Protein AF-A0A3E1YAX9-F1 (afdb_monomer)

Mean predicted aligned error: 10.09 Å

Organism: NCBI:txid2282649

Structure (mmCIF, N/CA/C/O backbone):
data_AF-A0A3E1YAX9-F1
#
_entry.id   AF-A0A3E1YAX9-F1
#
loop_
_atom_site.group_PDB
_atom_site.id
_atom_site.type_symbol
_atom_site.label_atom_id
_atom_site.label_alt_id
_atom_site.label_comp_id
_atom_site.label_asym_id
_atom_site.label_entity_id
_atom_site.label_seq_id
_atom_site.pdbx_PDB_ins_code
_atom_site.Cartn_x
_atom_site.Cartn_y
_atom_site.Cartn_z
_atom_site.occupancy
_atom_site.B_iso_or_equiv
_atom_site.auth_seq_id
_atom_site.auth_comp_id
_atom_site.auth_asym_id
_atom_site.auth_atom_id
_atom_site.pdbx_PDB_model_num
ATOM 1 N N . MET A 1 1 ? 25.848 -60.755 -35.590 1.00 50.53 1 MET A N 1
ATOM 2 C CA . MET A 1 1 ? 25.978 -59.362 -35.107 1.00 50.53 1 MET A CA 1
ATOM 3 C C . MET A 1 1 ? 24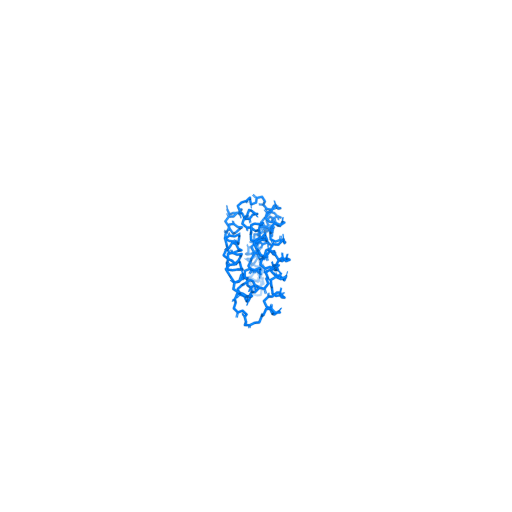.919 -59.151 -34.036 1.00 50.53 1 MET A C 1
ATOM 5 O O . MET A 1 1 ? 23.738 -59.277 -34.312 1.00 50.53 1 MET A O 1
ATOM 9 N N . THR A 1 2 ? 25.359 -59.053 -32.787 1.00 48.88 2 THR A N 1
ATOM 10 C CA . THR A 1 2 ? 24.595 -59.420 -31.586 1.00 48.88 2 THR A CA 1
ATOM 11 C C . THR A 1 2 ? 23.595 -58.334 -31.181 1.00 48.88 2 THR A C 1
ATOM 13 O O . THR A 1 2 ? 23.981 -57.176 -31.044 1.00 48.88 2 THR A O 1
ATOM 16 N N . ILE A 1 3 ? 22.345 -58.729 -30.916 1.00 55.06 3 ILE A N 1
ATOM 17 C CA . ILE A 1 3 ? 21.194 -57.911 -30.465 1.00 55.06 3 ILE A CA 1
ATOM 18 C C . ILE A 1 3 ? 21.558 -56.897 -29.354 1.00 55.06 3 ILE A C 1
ATOM 20 O O . ILE A 1 3 ? 21.023 -55.791 -29.316 1.00 55.06 3 ILE A O 1
ATOM 24 N N . LYS A 1 4 ? 22.560 -57.211 -28.517 1.00 50.41 4 LYS A N 1
ATOM 25 C CA . LYS A 1 4 ? 23.143 -56.302 -27.512 1.00 50.41 4 LYS A CA 1
ATOM 26 C C . LYS A 1 4 ? 23.637 -54.956 -28.072 1.00 50.41 4 LYS A C 1
ATOM 28 O O . LYS A 1 4 ? 23.513 -53.952 -27.381 1.00 50.41 4 LYS A O 1
ATOM 33 N N . LYS A 1 5 ? 24.181 -54.906 -29.296 1.00 49.44 5 LYS A N 1
ATOM 34 C CA . LYS A 1 5 ? 24.694 -53.656 -29.898 1.00 49.44 5 LYS A CA 1
ATOM 35 C C . LYS A 1 5 ? 23.576 -52.708 -30.340 1.00 49.44 5 LYS A C 1
ATOM 37 O O . LYS A 1 5 ? 23.757 -51.500 -30.258 1.00 49.44 5 LYS A O 1
ATOM 42 N N . ILE A 1 6 ? 22.431 -53.248 -30.763 1.00 54.22 6 ILE A N 1
ATOM 43 C CA . ILE A 1 6 ? 21.261 -52.453 -31.168 1.00 54.22 6 ILE A CA 1
ATOM 44 C C . ILE A 1 6 ? 20.614 -51.826 -29.928 1.00 54.22 6 ILE A C 1
ATOM 46 O O . ILE A 1 6 ? 20.342 -50.632 -29.928 1.00 54.22 6 ILE A O 1
ATOM 50 N N . LEU A 1 7 ? 20.484 -52.597 -28.841 1.00 52.50 7 LEU A N 1
ATOM 51 C CA . LEU A 1 7 ? 19.886 -52.131 -27.585 1.00 52.50 7 LEU A CA 1
ATOM 52 C C . LEU A 1 7 ? 20.718 -51.034 -26.891 1.00 52.50 7 LEU A C 1
ATOM 54 O O . LEU A 1 7 ? 20.161 -50.101 -26.322 1.00 52.50 7 LEU A O 1
ATOM 58 N N . LEU A 1 8 ? 22.052 -51.112 -26.977 1.00 51.97 8 LEU A N 1
ATOM 59 C CA . LEU A 1 8 ? 22.955 -50.076 -26.460 1.00 51.97 8 LEU A CA 1
ATOM 60 C C . LEU A 1 8 ? 22.877 -48.766 -27.261 1.00 51.97 8 LEU A C 1
ATOM 62 O O . LEU A 1 8 ? 22.956 -47.692 -26.671 1.00 51.97 8 LEU A O 1
ATOM 66 N N . LEU A 1 9 ? 22.671 -48.834 -28.580 1.00 51.38 9 LEU A N 1
ATOM 67 C CA . LEU A 1 9 ? 22.546 -47.643 -29.429 1.00 51.38 9 LEU A CA 1
ATOM 68 C C . LEU A 1 9 ? 21.229 -46.886 -29.183 1.00 51.38 9 LEU A C 1
ATOM 70 O O . LEU A 1 9 ? 21.209 -45.658 -29.229 1.00 51.38 9 LEU A O 1
ATOM 74 N N . SER A 1 10 ? 20.146 -47.601 -28.863 1.00 52.62 10 SER A N 1
ATOM 75 C CA . SER A 1 10 ? 18.837 -47.000 -28.565 1.00 52.62 10 SER A CA 1
ATOM 76 C C . SER A 1 10 ? 18.833 -46.185 -27.266 1.00 52.62 10 SER A C 1
ATOM 78 O O . SER A 1 10 ? 18.148 -45.170 -27.181 1.00 52.62 10 SER A O 1
ATOM 80 N N . ILE A 1 11 ? 19.618 -46.596 -26.264 1.00 53.78 11 ILE A N 1
ATOM 81 C CA . ILE A 1 11 ? 19.683 -45.925 -24.953 1.00 53.78 11 ILE A CA 1
ATOM 82 C C . ILE A 1 11 ? 20.482 -44.613 -25.038 1.00 53.78 11 ILE A C 1
ATOM 84 O O . ILE A 1 11 ? 20.137 -43.641 -24.371 1.00 53.78 11 ILE A O 1
ATOM 88 N N . VAL A 1 12 ? 21.502 -44.548 -25.901 1.00 54.16 12 VAL A N 1
ATOM 89 C CA . VAL A 1 12 ? 22.311 -43.330 -26.105 1.00 54.16 12 VAL A CA 1
ATOM 90 C C . VAL A 1 12 ? 21.558 -42.269 -26.919 1.00 54.16 12 VAL A C 1
ATOM 92 O O . VAL A 1 12 ? 21.719 -41.078 -26.679 1.00 54.16 12 VAL A O 1
ATOM 95 N N . LEU A 1 13 ? 20.684 -42.671 -27.846 1.00 51.62 13 LEU A N 1
ATOM 96 C CA . LEU A 1 13 ? 19.842 -41.730 -28.598 1.00 51.62 13 LEU A CA 1
ATOM 97 C C . LEU A 1 13 ? 18.686 -41.156 -27.759 1.00 51.62 13 LEU A C 1
ATOM 99 O O . LEU A 1 13 ? 18.261 -40.029 -28.005 1.00 51.62 13 LEU A O 1
ATOM 103 N N . LEU A 1 14 ? 18.216 -41.878 -26.734 1.00 50.28 14 LEU A N 1
ATOM 104 C CA . LEU A 1 14 ? 17.159 -41.395 -25.838 1.00 50.28 14 LEU A CA 1
ATOM 105 C C . LEU A 1 14 ? 17.652 -40.339 -24.831 1.00 50.28 14 LEU A C 1
ATOM 107 O O . LEU A 1 14 ? 16.877 -39.481 -24.414 1.00 50.28 14 LEU A O 1
ATOM 111 N N . SER A 1 15 ? 18.932 -40.370 -24.447 1.00 50.06 15 SER A N 1
ATOM 112 C CA . SER A 1 15 ? 19.500 -39.425 -23.474 1.00 50.06 15 SER A CA 1
ATOM 113 C C . SER A 1 15 ? 19.839 -38.053 -24.068 1.00 50.06 15 SER A C 1
ATOM 115 O O . SER A 1 15 ? 19.924 -37.076 -23.329 1.00 50.06 15 SER A O 1
ATOM 117 N N . ILE A 1 16 ? 19.966 -37.943 -25.394 1.00 51.91 16 ILE A N 1
ATOM 118 C CA . ILE A 1 16 ? 20.236 -36.667 -26.080 1.00 51.91 16 ILE A CA 1
ATOM 119 C C . ILE A 1 16 ? 18.933 -35.874 -26.318 1.00 51.91 16 ILE A C 1
ATOM 121 O O . ILE A 1 16 ? 18.953 -34.644 -26.350 1.00 51.91 16 ILE A O 1
ATOM 125 N N . GLY A 1 17 ? 17.779 -36.547 -26.408 1.00 47.09 17 GLY A N 1
ATOM 126 C CA . GLY A 1 17 ? 16.481 -35.908 -26.672 1.00 47.09 17 GLY A CA 1
ATOM 127 C C . GLY A 1 17 ? 15.865 -35.140 -25.494 1.00 47.09 17 GLY A C 1
ATOM 128 O O . GLY A 1 17 ? 14.994 -34.299 -25.703 1.00 47.09 17 GLY A O 1
ATOM 129 N N . ILE A 1 18 ? 16.311 -35.386 -24.258 1.00 51.88 18 ILE A N 1
ATOM 130 C CA . ILE A 1 18 ? 15.706 -34.793 -23.046 1.00 51.88 18 ILE A CA 1
ATOM 131 C C . ILE A 1 18 ? 16.331 -33.429 -22.690 1.00 51.88 18 ILE A C 1
ATOM 133 O O . ILE A 1 18 ? 15.752 -32.647 -21.938 1.00 51.88 18 ILE A O 1
ATOM 137 N N . SER A 1 19 ? 17.467 -33.069 -23.289 1.00 48.75 19 SER A N 1
ATOM 138 C CA . SER A 1 19 ? 18.199 -31.841 -22.940 1.00 48.75 19 SER A CA 1
ATOM 139 C C . SER A 1 19 ? 17.632 -30.552 -23.558 1.00 48.75 19 SER A C 1
ATOM 141 O O . SER A 1 19 ? 18.095 -29.467 -23.218 1.00 48.75 19 SER A O 1
ATOM 143 N N . VAL A 1 20 ? 16.634 -30.626 -24.448 1.00 50.06 20 VAL A N 1
ATOM 144 C CA . VAL A 1 20 ? 16.172 -29.457 -25.232 1.00 50.06 20 VAL A CA 1
ATOM 145 C C . VAL A 1 20 ? 15.011 -28.690 -24.573 1.00 50.06 20 VAL A C 1
ATOM 147 O O . VAL A 1 20 ? 14.735 -27.552 -24.942 1.00 50.06 20 VAL A O 1
ATOM 150 N N . PHE A 1 21 ? 14.352 -29.232 -23.542 1.00 49.69 21 PHE A N 1
ATOM 151 C CA . PHE A 1 21 ? 13.150 -28.601 -22.963 1.00 49.69 21 PHE A CA 1
ATOM 152 C C . PHE A 1 21 ? 13.381 -27.678 -21.757 1.00 49.69 21 PHE A C 1
ATOM 154 O O . PHE A 1 21 ? 12.426 -27.119 -21.221 1.00 49.69 21 PHE A O 1
ATOM 161 N N . ALA A 1 22 ? 14.627 -27.445 -21.345 1.00 48.25 22 ALA A N 1
ATOM 162 C CA . ALA A 1 22 ? 14.932 -26.593 -20.196 1.00 48.25 22 ALA A CA 1
ATOM 163 C C . ALA A 1 22 ? 15.359 -25.164 -20.579 1.00 48.25 22 ALA A C 1
ATOM 165 O O . ALA A 1 22 ? 16.154 -24.549 -19.873 1.00 48.25 22 ALA A O 1
ATOM 166 N N . PHE A 1 23 ? 14.807 -24.577 -21.644 1.00 49.59 23 PHE A N 1
ATOM 167 C CA . PHE A 1 23 ? 14.852 -23.119 -21.808 1.00 49.59 23 PHE A CA 1
ATOM 168 C C . PHE A 1 23 ? 13.861 -22.468 -20.829 1.00 49.59 23 PHE A C 1
ATOM 170 O O . PHE A 1 23 ? 12.813 -21.947 -21.210 1.00 49.59 23 PHE A O 1
ATOM 177 N N . ARG A 1 24 ? 14.189 -22.484 -19.527 1.00 55.16 24 ARG A N 1
ATOM 178 C CA . ARG A 1 24 ? 13.634 -21.500 -18.590 1.00 55.16 24 ARG A CA 1
ATOM 179 C C . ARG A 1 24 ? 14.045 -20.138 -19.137 1.00 55.16 24 ARG A C 1
ATOM 181 O O . ARG A 1 24 ? 15.225 -19.803 -19.080 1.00 55.16 24 ARG A O 1
ATOM 188 N N . LYS A 1 25 ? 13.094 -19.376 -19.690 1.00 52.88 25 LYS A N 1
ATOM 189 C CA . LYS A 1 25 ? 13.312 -17.967 -20.034 1.00 52.88 25 LYS A CA 1
ATOM 190 C C . LYS A 1 25 ? 13.918 -17.285 -18.809 1.00 52.88 25 LYS A C 1
ATOM 192 O O . LYS A 1 25 ? 13.251 -17.151 -17.782 1.00 52.88 25 LYS A O 1
ATOM 197 N N . TYR A 1 26 ? 15.200 -16.944 -18.891 1.00 54.75 26 TYR A N 1
ATOM 198 C CA . TYR A 1 26 ? 15.877 -16.195 -17.846 1.00 54.75 26 TYR A CA 1
ATOM 199 C C . TYR A 1 26 ? 15.244 -14.809 -17.855 1.00 54.75 26 TYR A C 1
ATOM 201 O O . TYR A 1 26 ? 15.402 -14.071 -18.825 1.00 54.75 26 TYR A O 1
ATOM 209 N N . LYS A 1 27 ? 14.459 -14.492 -16.820 1.00 58.78 27 LYS A N 1
ATOM 210 C CA . LYS A 1 27 ? 13.890 -13.152 -16.684 1.00 58.78 27 LYS A CA 1
ATOM 211 C C . LYS A 1 27 ? 15.036 -12.158 -16.609 1.00 58.78 27 LYS A C 1
ATOM 213 O O . LYS A 1 27 ? 15.982 -12.362 -15.842 1.00 58.78 27 LYS A O 1
ATOM 218 N N . THR A 1 28 ? 14.954 -11.094 -17.395 1.00 63.97 28 THR A N 1
ATOM 219 C CA . THR A 1 28 ? 15.944 -10.020 -17.326 1.00 63.97 28 THR A CA 1
ATOM 220 C C . THR A 1 28 ? 15.950 -9.400 -15.918 1.00 63.97 28 THR A C 1
ATOM 222 O O . THR A 1 28 ? 14.948 -9.473 -15.193 1.00 63.97 28 THR A O 1
ATOM 225 N N . PRO A 1 29 ? 17.055 -8.771 -15.476 1.00 67.12 29 PRO A N 1
ATOM 226 C CA . PRO A 1 29 ? 17.092 -8.088 -14.182 1.00 67.12 29 PRO A CA 1
ATOM 227 C C . PRO A 1 29 ? 15.953 -7.069 -14.005 1.00 67.12 29 PRO A C 1
ATOM 229 O O . PRO A 1 29 ? 15.429 -6.932 -12.900 1.00 67.12 29 PRO A O 1
ATOM 232 N N . ALA A 1 30 ? 15.536 -6.401 -15.087 1.00 64.25 30 ALA A N 1
ATOM 233 C CA . ALA A 1 30 ? 14.393 -5.487 -15.114 1.00 64.25 30 ALA A CA 1
ATOM 234 C C . ALA A 1 30 ? 13.052 -6.210 -14.880 1.00 64.25 30 ALA A C 1
ATOM 236 O O . ALA A 1 30 ? 12.266 -5.794 -14.028 1.00 64.25 30 ALA A O 1
ATOM 237 N N . GLU A 1 31 ? 12.817 -7.350 -15.535 1.00 69.75 31 GLU A N 1
ATOM 238 C CA . GLU A 1 31 ? 11.620 -8.177 -15.311 1.00 69.75 31 GLU A CA 1
ATOM 239 C C . GLU A 1 31 ? 11.539 -8.732 -13.883 1.00 69.75 31 GLU A C 1
ATOM 241 O O . GLU A 1 31 ? 10.453 -8.836 -13.307 1.00 69.75 31 GLU A O 1
ATOM 246 N N . MET A 1 32 ? 12.681 -9.075 -13.275 1.00 77.50 32 MET A N 1
ATOM 247 C CA . MET A 1 32 ? 12.715 -9.497 -11.871 1.00 77.50 32 MET A CA 1
ATOM 248 C C . MET A 1 32 ? 12.346 -8.358 -10.914 1.00 77.50 32 MET A C 1
ATOM 250 O O . MET A 1 32 ? 11.707 -8.606 -9.891 1.00 77.50 32 MET A O 1
ATOM 254 N N . LYS A 1 33 ? 12.701 -7.111 -11.241 1.00 83.62 33 LYS A N 1
ATOM 255 C CA . LYS A 1 33 ? 12.315 -5.927 -10.459 1.00 83.62 33 LYS A CA 1
ATOM 256 C C . LYS A 1 33 ? 10.823 -5.617 -10.603 1.00 83.62 33 LYS A C 1
ATOM 258 O O . LYS A 1 33 ? 10.174 -5.425 -9.578 1.00 83.62 33 LYS A O 1
ATOM 263 N N . CYS A 1 34 ? 10.255 -5.697 -11.816 1.00 89.56 34 CYS A N 1
ATOM 264 C CA . CYS A 1 34 ? 8.797 -5.628 -12.018 1.00 89.56 34 CYS A CA 1
ATOM 265 C C . CYS A 1 34 ? 8.076 -6.666 -11.156 1.00 89.56 34 CYS A C 1
ATOM 267 O O . CYS A 1 34 ? 7.115 -6.347 -10.463 1.00 89.56 34 CYS A O 1
ATOM 269 N N . ALA A 1 35 ? 8.565 -7.910 -11.158 1.00 93.06 35 ALA A N 1
ATOM 270 C CA . ALA A 1 35 ? 7.972 -8.977 -10.360 1.00 93.06 35 ALA A CA 1
ATOM 271 C C . ALA A 1 35 ? 7.992 -8.655 -8.858 1.00 93.06 35 ALA A C 1
ATOM 273 O O . ALA A 1 35 ? 7.013 -8.925 -8.170 1.00 93.06 35 ALA A O 1
ATOM 274 N N . LYS A 1 36 ? 9.061 -8.029 -8.348 1.00 95.50 36 LYS A N 1
ATOM 275 C CA . LYS A 1 36 ? 9.098 -7.564 -6.956 1.00 95.50 36 LYS A CA 1
ATOM 276 C C . LYS A 1 36 ? 8.096 -6.443 -6.695 1.00 95.50 36 LYS A C 1
ATOM 278 O O . LYS A 1 36 ? 7.400 -6.519 -5.688 1.00 95.50 36 LYS A O 1
ATOM 283 N N . ALA A 1 37 ? 7.977 -5.458 -7.586 1.00 96.81 37 ALA A N 1
ATOM 284 C CA . ALA A 1 37 ? 6.969 -4.404 -7.455 1.00 96.81 37 ALA A CA 1
ATOM 285 C C . ALA A 1 37 ? 5.553 -5.001 -7.345 1.00 96.81 37 ALA A C 1
ATOM 287 O O . ALA A 1 37 ? 4.826 -4.676 -6.411 1.00 96.81 37 ALA A O 1
ATOM 288 N N . VAL A 1 38 ? 5.218 -5.970 -8.209 1.00 97.00 38 VAL A N 1
ATOM 289 C CA . VAL A 1 38 ? 3.956 -6.730 -8.147 1.00 97.00 38 VAL A CA 1
ATOM 290 C C . VAL A 1 38 ? 3.776 -7.401 -6.785 1.00 97.00 38 VAL A C 1
ATOM 292 O O . VAL A 1 38 ? 2.764 -7.174 -6.125 1.00 97.00 38 VAL A O 1
ATOM 295 N N . THR A 1 39 ? 4.756 -8.194 -6.343 1.00 97.62 39 THR A N 1
ATOM 296 C CA . THR A 1 39 ? 4.673 -8.943 -5.081 1.00 97.62 39 THR A CA 1
ATOM 297 C C . THR A 1 39 ? 4.479 -8.022 -3.880 1.00 97.62 39 THR A C 1
ATOM 299 O O . THR A 1 39 ? 3.620 -8.269 -3.037 1.00 97.62 39 THR A O 1
ATOM 302 N N . TYR A 1 40 ? 5.253 -6.942 -3.784 1.00 98.50 40 TYR A N 1
ATOM 303 C CA . TYR A 1 40 ? 5.158 -6.025 -2.651 1.00 98.50 40 TYR A CA 1
ATOM 304 C C . TYR A 1 40 ? 3.850 -5.218 -2.662 1.00 98.50 40 TYR A C 1
ATOM 306 O O . TYR A 1 40 ? 3.260 -5.014 -1.598 1.00 98.50 40 TYR A O 1
ATOM 314 N N . SER A 1 41 ? 3.340 -4.836 -3.839 1.00 98.62 41 SER A N 1
ATOM 315 C CA . SER A 1 41 ? 2.006 -4.238 -3.973 1.00 98.62 41 SER A CA 1
ATOM 316 C C . SER A 1 41 ? 0.894 -5.198 -3.537 1.00 98.62 41 SER A C 1
ATOM 318 O O . SER A 1 41 ? -0.023 -4.790 -2.823 1.00 98.62 41 SER A O 1
ATOM 320 N N . GLU A 1 42 ? 0.985 -6.481 -3.898 1.00 98.62 42 GLU A N 1
ATOM 321 C CA . GLU A 1 42 ? 0.034 -7.511 -3.465 1.00 98.62 42 GLU A CA 1
ATOM 322 C C . GLU A 1 42 ? 0.065 -7.704 -1.942 1.00 98.62 42 GLU A C 1
ATOM 324 O O . GLU A 1 42 ? -0.978 -7.725 -1.282 1.00 98.62 42 GLU A O 1
ATOM 329 N N . MET A 1 43 ? 1.264 -7.793 -1.358 1.00 98.69 43 MET A N 1
ATOM 330 C CA . MET A 1 43 ? 1.430 -7.905 0.091 1.00 98.69 43 MET A CA 1
ATOM 331 C C . MET A 1 43 ? 0.784 -6.714 0.811 1.00 98.69 43 MET A C 1
ATOM 333 O O . MET A 1 43 ? -0.002 -6.928 1.740 1.00 98.69 43 MET A O 1
ATOM 337 N N . ALA A 1 44 ? 1.035 -5.487 0.338 1.00 98.81 44 ALA A N 1
ATOM 338 C CA . ALA A 1 44 ? 0.437 -4.276 0.890 1.00 98.81 44 ALA A CA 1
ATOM 339 C C . ALA A 1 44 ? -1.094 -4.282 0.779 1.00 98.81 44 ALA A C 1
ATOM 341 O O . ALA A 1 44 ? -1.778 -4.048 1.778 1.00 98.81 44 ALA A O 1
ATOM 342 N N . TYR A 1 45 ? -1.641 -4.641 -0.390 1.00 98.81 45 TYR A N 1
ATOM 343 C CA . TYR A 1 45 ? -3.083 -4.823 -0.588 1.00 98.81 45 TYR A CA 1
ATOM 344 C C . TYR A 1 45 ? -3.674 -5.767 0.465 1.00 98.81 45 TYR A C 1
ATOM 346 O O . TYR A 1 45 ? -4.684 -5.446 1.093 1.00 98.81 45 TYR A O 1
ATOM 354 N N . VA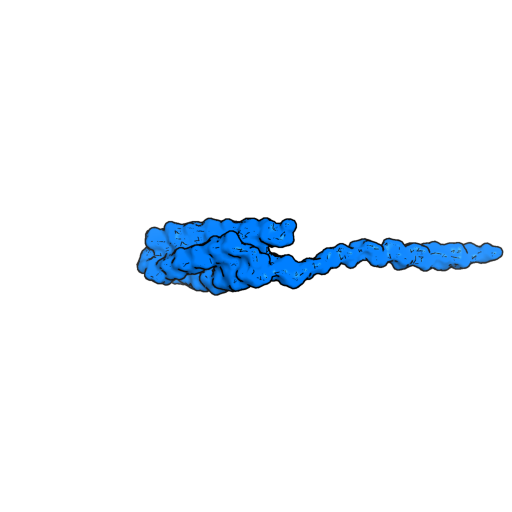L A 1 46 ? -3.032 -6.914 0.713 1.00 98.75 46 VAL A N 1
ATOM 355 C CA . VAL A 1 46 ? -3.500 -7.886 1.709 1.00 98.75 46 VAL A CA 1
ATOM 356 C C . VAL A 1 46 ? -3.494 -7.291 3.117 1.00 98.75 46 VAL A C 1
ATOM 358 O O . VAL A 1 46 ? -4.458 -7.500 3.859 1.00 98.75 46 VAL A O 1
ATOM 361 N N . GLN A 1 47 ? -2.451 -6.553 3.510 1.00 98.81 47 GLN A N 1
ATOM 362 C CA . GLN A 1 47 ? -2.413 -5.921 4.834 1.00 98.81 47 GLN A CA 1
ATOM 363 C C . GLN A 1 47 ? -3.478 -4.835 4.972 1.00 98.81 47 GLN A C 1
ATOM 365 O O . GLN A 1 47 ? -4.218 -4.837 5.954 1.00 98.81 47 GLN A O 1
ATOM 370 N N . PHE A 1 48 ? -3.624 -3.962 3.976 1.00 98.81 48 PHE A N 1
ATOM 371 C CA . PHE A 1 48 ? -4.632 -2.902 3.982 1.00 98.81 48 PHE A CA 1
ATOM 372 C C . PHE A 1 48 ? -6.057 -3.463 3.965 1.00 98.81 48 PHE A C 1
ATOM 374 O O . PHE A 1 48 ? -6.918 -2.978 4.695 1.00 98.81 48 PHE A O 1
ATOM 381 N N . LYS A 1 49 ? -6.303 -4.561 3.243 1.00 98.81 49 LYS A N 1
ATOM 382 C CA . LYS A 1 49 ? -7.576 -5.294 3.281 1.00 98.81 49 LYS A CA 1
ATOM 383 C C . LYS A 1 49 ? -7.876 -5.866 4.662 1.00 98.81 49 LYS A C 1
ATOM 385 O O . LYS A 1 49 ? -9.020 -5.811 5.113 1.00 98.81 49 LYS A O 1
ATOM 390 N N . LYS A 1 50 ? -6.870 -6.432 5.336 1.00 98.69 50 LYS A N 1
ATOM 391 C CA . LYS A 1 50 ? -7.016 -6.918 6.716 1.00 98.69 50 LYS A CA 1
ATOM 392 C C . LYS A 1 50 ? -7.272 -5.758 7.678 1.00 98.69 50 LYS A C 1
ATOM 394 O O . LYS A 1 50 ? -8.155 -5.883 8.515 1.00 98.69 50 LYS A O 1
ATOM 399 N N . ALA A 1 51 ? -6.569 -4.635 7.522 1.00 98.50 51 ALA A N 1
ATOM 400 C CA . ALA A 1 51 ? -6.763 -3.439 8.339 1.00 98.50 51 ALA A CA 1
ATOM 401 C C . ALA A 1 51 ? -8.174 -2.855 8.170 1.00 98.50 51 ALA A C 1
ATOM 403 O O . ALA A 1 51 ? -8.844 -2.572 9.155 1.00 98.50 51 ALA A O 1
ATOM 404 N N . TYR A 1 52 ? -8.670 -2.765 6.933 1.00 98.44 52 TYR A N 1
ATOM 405 C CA . TYR A 1 52 ? -10.031 -2.310 6.631 1.00 98.44 52 TYR A CA 1
ATOM 406 C C . TYR A 1 52 ? -11.113 -3.164 7.314 1.00 98.44 52 TYR A C 1
ATOM 408 O O . 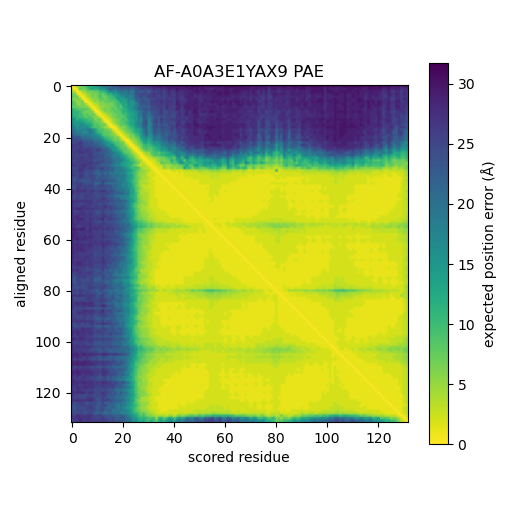TYR A 1 52 ? -12.148 -2.652 7.741 1.00 98.44 52 TYR A O 1
ATOM 416 N N . ARG A 1 53 ? -10.866 -4.476 7.420 1.00 98.31 53 ARG A N 1
ATOM 417 C CA . ARG A 1 53 ? -11.763 -5.457 8.052 1.00 98.31 53 ARG A CA 1
ATOM 418 C C . ARG A 1 53 ? -11.536 -5.623 9.555 1.00 98.31 53 ARG A C 1
ATOM 420 O O . ARG A 1 53 ? -12.231 -6.426 10.170 1.00 98.31 53 ARG A O 1
ATOM 427 N N . ALA A 1 54 ? -10.554 -4.942 10.136 1.00 97.69 54 ALA A N 1
ATOM 428 C CA . ALA A 1 54 ? -10.269 -5.068 11.553 1.00 97.69 54 ALA A CA 1
ATOM 429 C C . ALA A 1 54 ? -11.392 -4.432 12.387 1.00 97.69 54 ALA A C 1
ATOM 431 O O . ALA A 1 54 ? -11.945 -3.388 12.033 1.00 97.69 54 ALA A O 1
ATOM 432 N N . ASN A 1 55 ? -11.693 -5.070 13.519 1.00 94.75 55 ASN A N 1
ATOM 433 C CA . ASN A 1 55 ? -12.694 -4.607 14.483 1.00 94.75 55 ASN A CA 1
ATOM 434 C C . ASN A 1 55 ? -12.070 -3.853 15.667 1.00 94.75 55 ASN A C 1
ATOM 436 O O . ASN A 1 55 ? -12.790 -3.423 16.559 1.00 94.75 55 ASN A O 1
ATOM 440 N N . SER A 1 56 ? -10.743 -3.707 15.689 1.00 95.38 56 SER A N 1
ATOM 441 C CA . SER A 1 56 ? -10.033 -2.906 16.680 1.00 95.38 56 SER A CA 1
ATOM 442 C C . SER A 1 56 ? -8.993 -2.021 16.009 1.00 95.38 56 SER A C 1
ATOM 444 O O . SER A 1 56 ? -8.337 -2.418 15.040 1.00 95.38 56 SER A O 1
ATOM 446 N N . GLU A 1 57 ? -8.843 -0.821 16.555 1.00 94.88 57 GLU A N 1
ATOM 447 C CA . GLU A 1 57 ? -7.907 0.178 16.056 1.00 94.88 57 GLU A CA 1
ATOM 448 C C . GLU A 1 57 ? -6.460 -0.294 16.183 1.00 94.88 57 GLU A C 1
ATOM 450 O O . GLU A 1 57 ? -5.703 -0.221 15.222 1.00 94.88 57 GLU A O 1
ATOM 455 N N . GLU A 1 58 ? -6.094 -0.899 17.315 1.00 95.38 58 GLU A N 1
ATOM 456 C CA . GLU A 1 58 ? -4.742 -1.422 17.533 1.00 95.38 58 GLU A CA 1
ATOM 457 C C . GLU A 1 58 ? -4.338 -2.455 16.462 1.00 95.38 58 GLU A C 1
ATOM 459 O O . GLU A 1 58 ? -3.228 -2.425 15.920 1.00 95.38 58 GLU A O 1
ATOM 464 N N . VAL A 1 59 ? -5.256 -3.365 16.111 1.00 97.44 59 VAL A N 1
ATOM 465 C CA . VAL A 1 59 ? -5.015 -4.368 15.066 1.00 97.44 59 VAL A CA 1
ATOM 466 C C . VAL A 1 59 ? -4.937 -3.701 13.697 1.00 97.44 59 VAL A C 1
ATOM 468 O O . VAL A 1 59 ? -4.034 -4.030 12.922 1.00 97.44 59 VAL A O 1
ATOM 471 N N . ALA A 1 60 ? -5.837 -2.758 13.402 1.00 98.19 60 ALA A N 1
ATOM 472 C CA . ALA A 1 60 ? -5.812 -1.998 12.158 1.00 98.19 60 ALA A CA 1
ATOM 473 C C . ALA A 1 60 ? -4.467 -1.277 11.985 1.00 98.19 60 ALA A C 1
ATOM 475 O O . ALA A 1 60 ? -3.786 -1.499 10.988 1.00 98.19 60 ALA A O 1
ATOM 476 N N . GLN A 1 61 ? -4.030 -0.516 12.987 1.00 97.69 61 GLN A N 1
ATOM 477 C CA . GLN A 1 61 ? -2.783 0.249 12.981 1.00 97.69 61 GLN A CA 1
ATOM 478 C C . GLN A 1 61 ? -1.552 -0.634 12.760 1.00 97.69 61 GLN A C 1
ATOM 480 O O . GLN A 1 61 ? -0.698 -0.349 11.915 1.00 97.69 61 GLN A O 1
ATOM 485 N N . ARG A 1 62 ? -1.484 -1.781 13.445 1.00 97.81 62 ARG A N 1
ATOM 486 C CA . ARG A 1 62 ? -0.396 -2.751 13.260 1.00 97.81 62 ARG A CA 1
ATOM 487 C C . ARG A 1 62 ? -0.329 -3.280 11.823 1.00 97.81 62 ARG A C 1
ATOM 489 O O . ARG A 1 62 ? 0.763 -3.480 11.289 1.00 97.81 62 ARG A O 1
ATOM 496 N N . LEU A 1 63 ? -1.481 -3.534 11.205 1.00 98.62 63 LEU A N 1
ATOM 497 C CA . LEU A 1 63 ? -1.576 -3.996 9.819 1.00 98.62 63 LEU A CA 1
ATOM 498 C C . LEU A 1 63 ? -1.244 -2.874 8.827 1.00 98.62 63 LEU A C 1
ATOM 500 O O . LEU A 1 63 ? -0.516 -3.124 7.868 1.00 98.62 63 LEU A O 1
ATOM 504 N N . ILE A 1 64 ? -1.699 -1.642 9.081 1.00 98.56 64 ILE A N 1
ATOM 505 C CA . ILE A 1 64 ? -1.360 -0.462 8.272 1.00 98.56 64 ILE A CA 1
ATOM 506 C C . ILE A 1 64 ? 0.153 -0.264 8.243 1.00 98.56 64 ILE A C 1
ATOM 508 O O . ILE A 1 64 ? 0.715 -0.136 7.161 1.00 98.56 64 ILE A O 1
ATOM 512 N N . LYS A 1 65 ? 0.829 -0.329 9.397 1.00 98.44 65 LYS A N 1
ATOM 513 C CA . LYS A 1 65 ? 2.291 -0.196 9.473 1.00 98.44 65 LYS A CA 1
ATOM 514 C C . LYS A 1 65 ? 3.016 -1.231 8.607 1.00 98.44 65 LYS A C 1
ATOM 516 O O . LYS A 1 65 ? 3.901 -0.877 7.839 1.00 98.44 65 LYS A O 1
ATOM 521 N N . LYS A 1 66 ? 2.584 -2.496 8.652 1.00 98.50 66 LYS A N 1
ATOM 522 C CA . LYS A 1 66 ? 3.141 -3.547 7.780 1.00 98.50 66 LYS A CA 1
ATOM 523 C C . LYS A 1 66 ? 2.894 -3.266 6.297 1.00 98.50 66 LYS A C 1
ATOM 525 O O . LYS A 1 66 ? 3.778 -3.496 5.478 1.00 98.50 66 LYS A O 1
ATOM 530 N N . GLY A 1 67 ? 1.696 -2.796 5.950 1.00 98.75 67 GLY A N 1
ATOM 531 C CA . GLY A 1 67 ? 1.362 -2.434 4.575 1.00 98.75 67 GLY A CA 1
ATOM 532 C C . GLY A 1 67 ? 2.148 -1.218 4.075 1.00 98.75 67 GLY A C 1
ATOM 533 O O . GLY A 1 67 ? 2.538 -1.197 2.913 1.00 98.75 67 GLY A O 1
ATOM 534 N N . LEU A 1 68 ? 2.449 -0.249 4.948 1.00 98.81 68 LEU A N 1
ATOM 535 C CA . LEU A 1 68 ? 3.295 0.911 4.645 1.00 98.81 68 LEU A CA 1
ATOM 536 C C . LEU A 1 68 ? 4.715 0.499 4.254 1.00 98.81 68 LEU A C 1
ATOM 538 O O . LEU A 1 68 ? 5.223 0.966 3.235 1.00 98.81 68 LEU A O 1
ATOM 542 N N . ASP A 1 69 ? 5.329 -0.406 5.015 1.00 98.69 69 ASP A N 1
ATOM 543 C CA . ASP A 1 69 ? 6.662 -0.923 4.690 1.00 98.69 69 ASP A CA 1
ATOM 544 C C . ASP A 1 69 ? 6.655 -1.634 3.326 1.00 98.69 69 ASP A C 1
ATOM 546 O O . ASP A 1 69 ? 7.525 -1.416 2.486 1.00 98.69 69 ASP A O 1
ATOM 550 N N . GLN A 1 70 ? 5.620 -2.433 3.061 1.00 98.75 70 GLN A N 1
ATOM 551 C CA . GLN A 1 70 ? 5.488 -3.188 1.813 1.00 98.75 70 GLN A CA 1
ATOM 552 C C . GLN A 1 70 ? 5.227 -2.290 0.601 1.00 98.75 70 GLN A C 1
ATOM 554 O O . GLN A 1 70 ? 5.865 -2.464 -0.432 1.00 98.75 70 GLN A O 1
ATOM 559 N N . ILE A 1 71 ? 4.328 -1.309 0.703 1.00 98.62 71 ILE A N 1
ATOM 560 C CA . ILE A 1 71 ? 4.023 -0.425 -0.430 1.00 98.62 71 ILE A CA 1
ATOM 561 C C . ILE A 1 71 ? 5.177 0.545 -0.721 1.00 98.62 71 ILE A C 1
ATOM 563 O O . ILE A 1 71 ? 5.385 0.933 -1.871 1.00 98.62 71 ILE A O 1
ATOM 567 N N . LYS A 1 72 ? 5.985 0.879 0.295 1.00 98.69 72 LYS A N 1
ATOM 568 C CA . LYS A 1 72 ? 7.245 1.604 0.114 1.00 98.69 72 LYS A CA 1
ATOM 569 C C . LYS A 1 72 ? 8.231 0.783 -0.714 1.00 98.69 72 LYS A C 1
ATOM 571 O O . LYS A 1 72 ? 8.734 1.290 -1.714 1.00 98.69 72 LYS A O 1
ATOM 576 N N . GLU A 1 73 ? 8.448 -0.487 -0.373 1.00 98.31 73 GLU A N 1
ATOM 577 C CA . GLU A 1 73 ? 9.274 -1.388 -1.192 1.00 98.31 73 GLU A CA 1
ATOM 578 C C . GLU A 1 73 ? 8.726 -1.506 -2.620 1.00 98.31 73 GLU A C 1
ATOM 580 O O . GLU A 1 73 ? 9.485 -1.412 -3.585 1.00 98.31 73 GLU A O 1
ATOM 585 N N . ALA A 1 74 ? 7.403 -1.619 -2.780 1.00 98.19 74 ALA A N 1
ATOM 586 C CA . ALA A 1 74 ? 6.774 -1.656 -4.097 1.00 98.19 74 ALA A CA 1
ATOM 587 C C . ALA A 1 74 ? 7.109 -0.414 -4.939 1.00 98.19 74 ALA A C 1
ATOM 589 O O . ALA A 1 74 ? 7.478 -0.562 -6.102 1.00 98.19 74 ALA A O 1
ATOM 590 N N . SER A 1 75 ? 7.051 0.793 -4.357 1.00 98.00 75 SER A N 1
ATOM 591 C CA . SER A 1 75 ? 7.439 2.023 -5.066 1.00 98.00 75 SER A CA 1
ATOM 592 C C . SER A 1 75 ? 8.910 2.022 -5.485 1.00 98.00 75 SER A C 1
ATOM 594 O O . SER A 1 75 ? 9.225 2.384 -6.615 1.00 98.00 75 SER A O 1
ATOM 596 N N . VAL A 1 76 ? 9.808 1.531 -4.626 1.00 97.12 76 VAL A N 1
ATOM 597 C CA . VAL A 1 76 ? 11.243 1.454 -4.930 1.00 97.12 76 VAL A CA 1
ATOM 598 C C . VAL A 1 76 ? 11.493 0.500 -6.094 1.00 97.12 76 VAL A C 1
ATOM 600 O O . VAL A 1 76 ? 12.226 0.831 -7.026 1.00 97.12 76 VAL A O 1
ATOM 603 N N . TYR A 1 77 ? 10.871 -0.678 -6.084 1.00 96.31 77 TYR A N 1
ATOM 604 C CA . TYR A 1 77 ? 11.013 -1.623 -7.189 1.00 96.31 77 TYR A CA 1
ATOM 605 C C . TYR A 1 77 ? 10.320 -1.150 -8.469 1.00 96.31 77 TYR A C 1
ATOM 607 O O . TYR A 1 77 ? 10.830 -1.446 -9.548 1.00 96.31 77 TYR A O 1
ATOM 615 N N . ALA A 1 78 ? 9.226 -0.388 -8.364 1.00 95.88 78 ALA A N 1
ATOM 616 C CA . ALA A 1 78 ? 8.559 0.228 -9.509 1.00 95.88 78 ALA A CA 1
ATOM 617 C C . ALA A 1 78 ? 9.467 1.240 -10.230 1.00 95.88 78 ALA A C 1
ATOM 619 O O . ALA A 1 78 ? 9.533 1.228 -11.458 1.00 95.88 78 ALA A O 1
ATOM 620 N N . VAL A 1 79 ? 10.235 2.044 -9.482 1.00 94.56 79 VAL A N 1
ATOM 621 C CA . VAL A 1 79 ? 11.281 2.917 -10.050 1.00 94.56 79 VAL A CA 1
ATOM 622 C C . VAL A 1 79 ? 12.349 2.086 -10.750 1.00 94.56 79 VAL A C 1
ATOM 624 O O . VAL A 1 79 ? 12.711 2.353 -11.891 1.00 94.56 79 VAL A O 1
ATOM 627 N N . GLN A 1 80 ? 12.846 1.037 -10.088 1.00 92.62 80 GLN A N 1
ATOM 628 C CA . GLN A 1 80 ? 13.916 0.207 -10.645 1.00 92.62 80 GLN A CA 1
ATOM 629 C C . GLN A 1 80 ? 13.509 -0.551 -11.912 1.00 92.62 80 GLN A C 1
ATOM 631 O O . GLN A 1 80 ? 14.395 -0.996 -12.647 1.00 92.62 80 GLN A O 1
ATOM 636 N N . CYS A 1 81 ? 12.210 -0.763 -12.121 1.00 89.06 81 CYS A N 1
ATOM 637 C CA . CYS A 1 81 ? 11.667 -1.372 -13.323 1.00 89.06 81 CYS A CA 1
ATOM 638 C C . CYS A 1 81 ? 11.094 -0.364 -14.329 1.00 89.06 81 CYS A C 1
ATOM 640 O O . CYS A 1 81 ? 10.450 -0.788 -15.288 1.00 89.06 81 CYS A O 1
ATOM 642 N N . GLU A 1 82 ? 11.345 0.933 -14.112 1.00 92.31 82 GLU A N 1
ATOM 643 C CA . GLU A 1 82 ? 10.957 2.047 -14.987 1.00 92.31 82 GLU A CA 1
ATOM 644 C C . GLU A 1 82 ? 9.438 2.129 -15.228 1.00 92.31 82 GLU A C 1
ATOM 646 O O . GLU A 1 82 ? 8.963 2.548 -16.280 1.00 92.31 82 GLU A O 1
ATOM 651 N N . CYS A 1 83 ? 8.645 1.736 -14.227 1.00 94.12 83 CYS A N 1
ATOM 652 C CA . CYS A 1 83 ? 7.189 1.712 -14.309 1.00 94.12 83 CYS A CA 1
ATOM 653 C C . CYS A 1 83 ? 6.556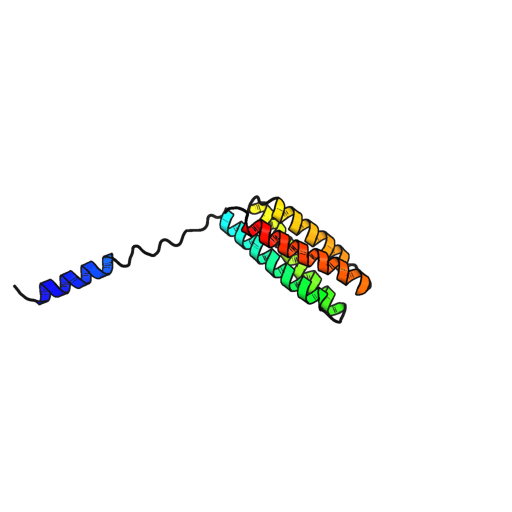 2.904 -13.576 1.00 94.12 83 CYS A C 1
ATOM 655 O O . CYS A 1 83 ? 5.994 2.755 -12.486 1.00 94.12 83 CYS A O 1
ATOM 657 N N . THR A 1 84 ? 6.596 4.088 -14.192 1.00 95.88 84 THR A N 1
ATOM 658 C CA . THR A 1 84 ? 6.120 5.352 -13.591 1.00 95.88 84 THR A CA 1
ATOM 659 C C . THR A 1 84 ? 4.667 5.290 -13.110 1.00 95.88 84 THR A C 1
ATOM 661 O O . THR A 1 84 ? 4.320 5.849 -12.068 1.00 95.88 84 THR A O 1
ATOM 664 N N . THR A 1 85 ? 3.790 4.579 -13.825 1.00 96.88 85 THR A N 1
ATOM 665 C CA . THR A 1 85 ? 2.389 4.413 -13.409 1.00 96.88 85 THR A CA 1
ATOM 666 C C . THR A 1 85 ? 2.275 3.610 -12.111 1.00 96.88 85 THR A C 1
ATOM 668 O O . THR A 1 85 ? 1.567 4.022 -11.193 1.00 96.88 85 THR A O 1
ATOM 671 N N . SER A 1 86 ? 3.004 2.492 -11.997 1.00 97.69 86 SER A N 1
ATOM 672 C CA . SER A 1 86 ? 3.027 1.695 -10.763 1.00 97.69 86 SER A CA 1
ATOM 673 C C . SER A 1 86 ? 3.643 2.470 -9.607 1.00 97.69 86 SER A C 1
ATOM 675 O O . SER A 1 86 ? 3.144 2.388 -8.488 1.00 97.69 86 SER A O 1
ATOM 677 N N . GLU A 1 87 ? 4.721 3.207 -9.866 1.00 98.12 87 GLU A N 1
ATOM 678 C CA . GLU A 1 87 ? 5.367 4.062 -8.874 1.00 98.12 87 GLU A CA 1
ATOM 679 C C . GLU A 1 87 ? 4.376 5.095 -8.329 1.00 98.12 87 GLU A C 1
ATOM 681 O O . GLU A 1 87 ? 4.189 5.195 -7.118 1.00 98.12 87 GLU A O 1
ATOM 686 N N . THR A 1 88 ? 3.676 5.800 -9.220 1.00 98.50 88 THR A N 1
ATOM 687 C CA . THR A 1 88 ? 2.697 6.831 -8.854 1.00 98.50 88 THR A CA 1
ATOM 688 C C . THR A 1 88 ? 1.595 6.259 -7.968 1.00 98.50 88 THR A C 1
ATOM 690 O O . THR A 1 88 ? 1.286 6.823 -6.914 1.00 98.50 88 THR A O 1
ATOM 693 N N . TYR A 1 89 ? 1.020 5.114 -8.344 1.00 98.69 89 TYR A N 1
ATOM 694 C 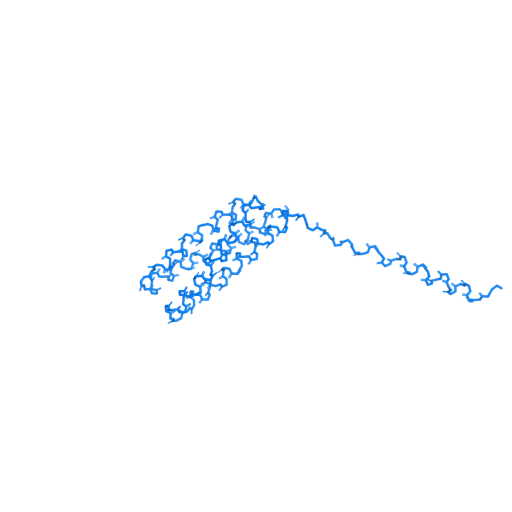CA . TYR A 1 89 ? 0.002 4.463 -7.524 1.00 98.69 89 TYR A CA 1
ATOM 695 C C . TYR A 1 89 ? 0.555 3.998 -6.175 1.00 98.69 89 TYR A C 1
ATOM 697 O O . TYR A 1 89 ? -0.085 4.241 -5.151 1.00 98.69 89 TYR A O 1
ATOM 705 N N . ALA A 1 90 ? 1.755 3.413 -6.137 1.00 98.69 90 ALA A N 1
ATOM 706 C CA . ALA A 1 90 ? 2.377 2.959 -4.895 1.00 98.69 90 ALA A CA 1
ATOM 707 C C . ALA A 1 90 ? 2.696 4.123 -3.936 1.00 98.69 90 ALA A C 1
ATOM 709 O O . ALA A 1 90 ? 2.374 4.048 -2.750 1.00 98.69 90 ALA A O 1
ATOM 710 N N . LEU A 1 91 ? 3.251 5.235 -4.430 1.00 98.69 91 LEU A N 1
ATOM 711 C CA . LEU A 1 91 ? 3.533 6.431 -3.623 1.00 98.69 91 LEU A CA 1
ATOM 712 C C . LEU A 1 91 ? 2.252 7.117 -3.131 1.00 98.69 91 LEU A C 1
ATOM 714 O O . LEU A 1 91 ? 2.187 7.602 -1.995 1.00 98.69 91 LEU A O 1
ATOM 718 N N . THR A 1 92 ? 1.205 7.124 -3.959 1.00 98.75 92 THR A N 1
ATOM 719 C CA . THR A 1 92 ? -0.106 7.656 -3.568 1.00 98.75 92 THR A CA 1
ATOM 720 C C . THR A 1 92 ? -0.739 6.779 -2.487 1.00 98.75 92 THR A C 1
ATOM 722 O O . THR A 1 92 ? -1.206 7.298 -1.470 1.00 98.75 92 THR A O 1
ATOM 725 N N . ALA A 1 93 ? -0.688 5.453 -2.650 1.00 98.81 93 ALA A N 1
ATOM 726 C CA . ALA A 1 93 ? -1.134 4.492 -1.647 1.00 98.81 93 ALA A CA 1
ATOM 727 C C . ALA A 1 93 ? -0.372 4.665 -0.327 1.00 98.81 93 ALA A C 1
ATOM 729 O O . ALA A 1 93 ? -1.006 4.755 0.722 1.00 98.81 93 ALA A O 1
ATOM 730 N N . TYR A 1 94 ? 0.960 4.793 -0.373 1.00 98.81 94 TYR A N 1
ATOM 731 C CA . TYR A 1 94 ? 1.797 5.066 0.801 1.00 98.81 94 TYR A CA 1
ATOM 732 C C . TYR A 1 94 ? 1.356 6.344 1.521 1.00 98.81 94 TYR A C 1
ATOM 734 O O . TYR A 1 94 ? 1.158 6.355 2.734 1.00 98.81 94 TYR A O 1
ATOM 742 N N . THR A 1 95 ? 1.158 7.427 0.770 1.00 98.62 95 THR A N 1
ATOM 743 C CA . THR A 1 95 ? 0.771 8.725 1.335 1.00 98.62 95 THR A CA 1
ATOM 744 C C . THR A 1 95 ? -0.589 8.661 2.022 1.00 98.62 95 THR A C 1
ATOM 746 O O . THR A 1 95 ? -0.743 9.189 3.122 1.00 98.62 95 THR A O 1
ATOM 749 N N . ILE A 1 96 ? -1.568 7.997 1.408 1.00 98.50 96 ILE A N 1
ATOM 750 C CA . ILE A 1 96 ? -2.907 7.838 1.984 1.00 98.50 96 ILE A CA 1
ATOM 751 C C . ILE A 1 96 ? -2.881 6.886 3.186 1.00 98.50 96 ILE A C 1
ATOM 753 O O . ILE A 1 96 ? -3.484 7.192 4.209 1.00 98.50 96 ILE A O 1
ATOM 757 N N . ALA A 1 97 ? -2.160 5.766 3.106 1.00 98.44 97 ALA A N 1
ATOM 758 C CA . ALA A 1 97 ? -2.022 4.837 4.226 1.00 98.44 97 ALA A CA 1
ATOM 759 C C . ALA A 1 97 ? -1.319 5.484 5.429 1.00 98.44 97 ALA A C 1
ATOM 761 O O . ALA A 1 97 ? -1.671 5.193 6.568 1.00 98.44 97 ALA A O 1
ATOM 762 N N . ARG A 1 98 ? -0.367 6.397 5.193 1.00 98.38 98 ARG A N 1
ATOM 763 C CA . ARG A 1 98 ? 0.306 7.147 6.261 1.00 98.38 98 ARG A CA 1
ATOM 764 C C . ARG A 1 98 ? -0.667 8.075 6.979 1.00 98.38 98 ARG A C 1
ATOM 766 O O . ARG A 1 98 ? -0.730 8.046 8.201 1.00 98.38 98 ARG A O 1
ATOM 773 N N . LYS A 1 99 ? -1.499 8.802 6.232 1.00 97.00 99 LYS A N 1
ATOM 774 C CA . LYS A 1 99 ? -2.588 9.592 6.825 1.00 97.00 99 LYS A CA 1
ATOM 775 C C . LYS A 1 99 ? -3.566 8.707 7.611 1.00 97.00 99 LYS A C 1
ATOM 777 O O . LYS A 1 99 ? -3.983 9.084 8.697 1.00 97.00 99 LYS A O 1
ATOM 782 N N . ALA A 1 100 ? -3.868 7.504 7.117 1.00 96.50 100 ALA A N 1
ATOM 783 C CA . ALA A 1 100 ? -4.710 6.547 7.837 1.00 96.50 100 ALA A CA 1
ATOM 784 C C . ALA A 1 100 ? -4.060 6.059 9.144 1.00 96.50 100 ALA A C 1
ATOM 786 O O . ALA A 1 100 ? -4.772 5.799 10.108 1.00 96.50 100 ALA A O 1
ATOM 787 N N . SER A 1 101 ? -2.726 5.946 9.191 1.00 96.50 101 SER A N 1
ATOM 788 C CA . SER A 1 101 ? -2.005 5.556 10.411 1.00 96.50 101 SER A CA 1
ATOM 789 C C . SER A 1 101 ? -2.008 6.632 11.499 1.00 96.50 101 SER A C 1
ATOM 791 O O . SER A 1 101 ? -1.821 6.324 12.670 1.00 96.50 101 SER A O 1
ATOM 793 N N . GLU A 1 102 ? -2.260 7.882 11.119 1.00 95.25 102 GLU A N 1
ATOM 794 C CA . GLU A 1 102 ? -2.339 9.038 12.019 1.00 95.25 102 GLU A CA 1
ATOM 795 C C . GLU A 1 102 ? -3.790 9.366 12.422 1.00 95.25 102 GLU A C 1
ATOM 797 O O .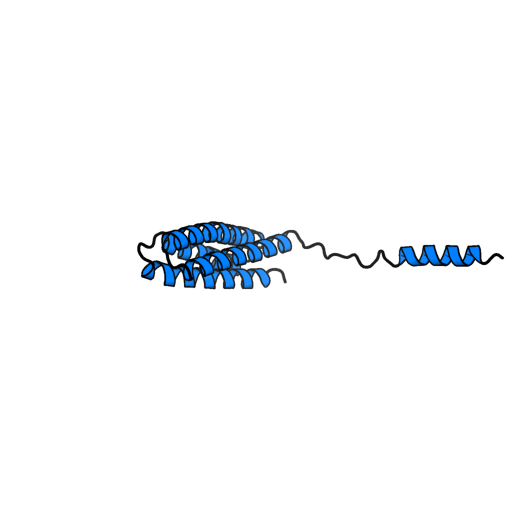 GLU A 1 102 ? -4.018 10.288 13.201 1.00 95.25 102 GLU A O 1
ATOM 802 N N . ALA A 1 103 ? -4.775 8.634 11.888 1.00 94.44 103 ALA A N 1
ATOM 803 C CA . ALA A 1 103 ? -6.188 8.835 12.195 1.00 94.44 103 ALA A CA 1
ATOM 804 C C . ALA A 1 103 ? -6.501 8.485 13.657 1.00 94.44 103 ALA A C 1
ATOM 806 O O . ALA A 1 103 ? -5.981 7.500 14.181 1.00 94.44 103 ALA A O 1
ATOM 807 N N . ALA A 1 104 ? -7.388 9.264 14.284 1.00 91.62 104 ALA A N 1
ATOM 808 C CA . ALA A 1 104 ? -7.749 9.099 15.694 1.00 91.62 104 ALA A CA 1
ATOM 809 C C . ALA A 1 104 ? -8.925 8.136 15.907 1.00 91.62 104 ALA A C 1
ATOM 811 O O . ALA A 1 104 ? -9.218 7.747 17.035 1.00 91.62 104 ALA A O 1
ATOM 812 N N . THR A 1 105 ? -9.652 7.805 14.836 1.00 94.06 105 THR A N 1
ATOM 813 C CA . THR A 1 105 ? -10.835 6.944 14.900 1.00 94.06 105 THR A CA 1
ATOM 814 C C . THR A 1 105 ? -10.901 5.978 13.723 1.00 94.06 105 THR A C 1
ATOM 816 O O . THR A 1 105 ? -10.382 6.229 12.630 1.00 94.06 105 THR A O 1
ATOM 819 N N . MET A 1 106 ? -11.619 4.869 13.916 1.00 94.50 106 MET A N 1
ATOM 820 C CA . MET A 1 106 ? -11.882 3.900 12.846 1.00 94.50 106 MET A CA 1
ATOM 821 C C . MET A 1 106 ? -12.695 4.493 11.686 1.00 94.50 106 MET A C 1
ATOM 823 O O . MET A 1 106 ? -12.524 4.048 10.548 1.00 94.50 106 MET A O 1
ATOM 827 N N . ASP A 1 107 ? -13.546 5.487 11.953 1.00 95.69 107 ASP A N 1
ATOM 828 C CA . ASP A 1 107 ? -14.374 6.148 10.937 1.00 95.69 107 ASP A CA 1
ATOM 829 C C . ASP A 1 107 ? -13.538 7.025 9.997 1.00 95.69 107 ASP A C 1
ATOM 831 O O . ASP A 1 107 ? -13.802 7.076 8.797 1.00 95.69 107 ASP A O 1
ATOM 835 N N . GLU A 1 108 ? -12.471 7.640 10.507 1.00 94.69 108 GLU A N 1
ATOM 836 C CA . GLU A 1 108 ? -11.488 8.371 9.700 1.00 94.69 108 GLU A CA 1
ATOM 837 C C . GLU A 1 108 ? -10.526 7.426 8.965 1.00 94.69 108 GLU A C 1
ATOM 839 O O . GLU A 1 108 ? -10.186 7.640 7.796 1.00 94.69 108 GLU A O 1
ATOM 844 N N . LEU A 1 109 ? -10.102 6.354 9.639 1.00 96.50 109 LEU A N 1
ATOM 845 C CA . LEU A 1 109 ? -9.132 5.382 9.138 1.00 96.50 109 LEU A CA 1
ATOM 846 C C . LEU A 1 109 ? -9.688 4.567 7.963 1.00 96.50 109 LEU A C 1
ATOM 848 O O . LEU A 1 109 ? -9.011 4.400 6.941 1.00 96.50 109 LEU A O 1
ATOM 852 N N . LYS A 1 110 ? -10.917 4.043 8.077 1.00 97.62 110 LYS A N 1
ATOM 853 C CA . LYS A 1 110 ? -11.489 3.078 7.116 1.00 97.62 110 LYS A CA 1
ATOM 854 C C . LYS A 1 110 ? -11.595 3.603 5.676 1.00 97.62 110 LYS A C 1
ATOM 856 O O . LYS A 1 110 ? -11.192 2.880 4.759 1.00 97.62 110 LYS A O 1
ATOM 861 N N . PRO A 1 111 ? -12.097 4.823 5.418 1.00 98.00 111 PRO A N 1
ATOM 862 C CA . PRO A 1 111 ? -12.157 5.366 4.063 1.00 98.00 111 PRO A CA 1
ATOM 863 C C . PRO A 1 111 ? -10.769 5.539 3.443 1.00 98.00 111 PRO A C 1
ATOM 865 O O . PRO A 1 111 ? -10.579 5.274 2.255 1.00 98.00 111 PRO A O 1
ATOM 868 N N . GLN A 1 112 ? -9.785 5.960 4.240 1.00 98.25 112 GLN A N 1
ATOM 869 C CA . GLN A 1 112 ? -8.422 6.154 3.758 1.00 98.25 112 GLN A CA 1
ATOM 870 C C . GLN A 1 112 ? -7.745 4.822 3.449 1.00 98.25 112 GLN A C 1
ATOM 872 O O . GLN A 1 112 ? -7.192 4.648 2.363 1.00 98.25 112 GLN A O 1
ATOM 877 N N . ILE A 1 113 ? -7.855 3.841 4.346 1.00 98.38 113 ILE A N 1
ATOM 878 C CA . ILE A 1 113 ? -7.235 2.538 4.116 1.00 98.38 113 ILE A CA 1
ATOM 879 C C . ILE A 1 113 ? -7.890 1.785 2.953 1.00 98.38 113 ILE A C 1
ATOM 881 O O . ILE A 1 113 ? -7.201 1.074 2.225 1.00 98.38 113 ILE A O 1
ATOM 885 N N . LYS A 1 114 ? -9.192 1.998 2.706 1.00 98.69 114 LYS A N 1
ATOM 886 C CA . LYS A 1 114 ? -9.874 1.489 1.509 1.00 98.69 114 LYS A CA 1
ATOM 887 C C . LYS A 1 114 ? -9.246 2.048 0.231 1.00 98.69 114 LYS A C 1
ATOM 889 O O . LYS A 1 114 ? -8.939 1.276 -0.671 1.00 98.69 114 LYS A O 1
ATOM 894 N N . LYS A 1 115 ? -8.99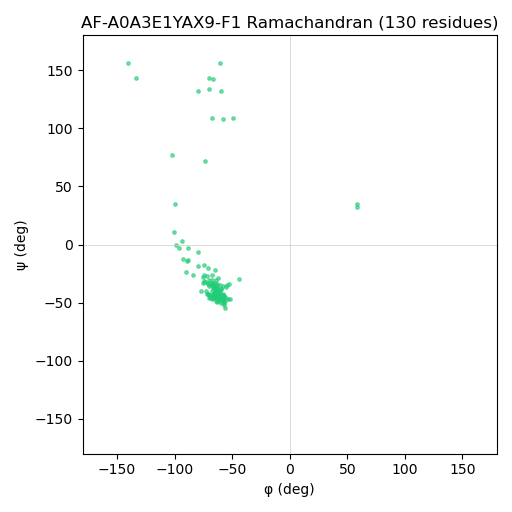8 3.360 0.178 1.00 98.69 115 LYS A N 1
ATOM 895 C CA . LYS A 1 115 ? -8.325 4.004 -0.963 1.00 98.69 115 LYS A CA 1
ATOM 896 C C . LYS A 1 115 ? -6.898 3.486 -1.149 1.00 98.69 115 LYS A C 1
ATOM 898 O O . LYS A 1 115 ? -6.510 3.173 -2.268 1.00 98.69 115 LYS A O 1
ATOM 903 N N . ALA A 1 116 ? -6.126 3.355 -0.068 1.00 98.75 116 ALA A N 1
ATOM 904 C CA . ALA A 1 116 ? -4.769 2.812 -0.141 1.00 98.75 116 ALA A CA 1
ATOM 905 C C . ALA A 1 116 ? -4.747 1.344 -0.606 1.00 98.75 116 ALA A C 1
ATOM 907 O O . ALA A 1 116 ? -3.875 0.958 -1.384 1.00 98.75 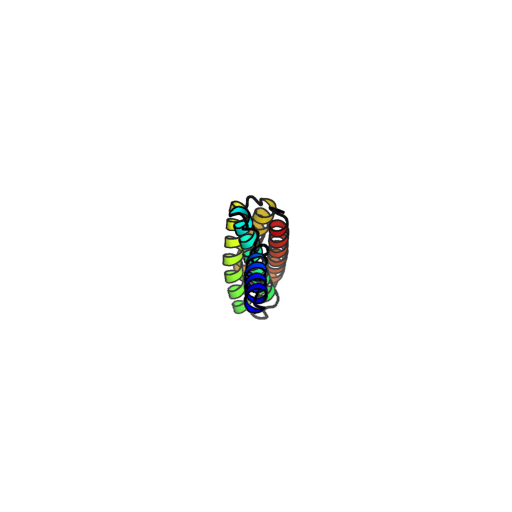116 ALA A O 1
ATOM 908 N N . MET A 1 117 ? -5.721 0.536 -0.174 1.00 98.75 117 MET A N 1
ATOM 909 C CA . MET A 1 117 ? -5.917 -0.835 -0.649 1.00 98.75 117 MET A CA 1
ATOM 910 C C . MET A 1 117 ? -6.171 -0.863 -2.160 1.00 98.75 117 MET A C 1
ATOM 912 O O . MET A 1 117 ? -5.492 -1.601 -2.868 1.00 98.75 117 MET A O 1
ATOM 916 N N . ASP A 1 118 ? -7.102 -0.048 -2.658 1.00 98.81 118 ASP A N 1
ATOM 917 C CA . ASP A 1 118 ? -7.435 -0.002 -4.087 1.00 98.81 118 ASP A CA 1
ATOM 918 C C . ASP A 1 118 ? -6.230 0.441 -4.928 1.00 98.81 118 ASP A C 1
ATOM 920 O O . ASP A 1 118 ? -5.855 -0.237 -5.879 1.00 98.81 118 ASP A O 1
ATOM 924 N N . LEU A 1 119 ? -5.527 1.491 -4.500 1.00 98.88 119 LEU A N 1
ATOM 925 C CA . LEU A 1 119 ? -4.316 1.960 -5.178 1.00 98.88 119 LEU A CA 1
ATOM 926 C C . LEU A 1 119 ? -3.173 0.939 -5.142 1.00 98.88 119 LEU A C 1
ATOM 928 O O . LEU A 1 119 ? -2.373 0.880 -6.070 1.00 98.88 119 LEU A O 1
ATOM 932 N N . SER A 1 120 ? -3.083 0.114 -4.095 1.00 98.75 120 SER A N 1
ATOM 933 C CA . SER A 1 120 ? -2.102 -0.979 -4.053 1.00 98.75 120 SER A CA 1
ATOM 934 C C . SER A 1 120 ? -2.416 -2.045 -5.107 1.00 98.75 120 SER A C 1
ATOM 936 O O . SER A 1 120 ? -1.504 -2.575 -5.737 1.00 98.75 120 SER A O 1
ATOM 938 N N . MET A 1 121 ? -3.701 -2.325 -5.344 1.00 98.62 121 MET A N 1
ATOM 939 C CA . MET A 1 121 ? -4.142 -3.207 -6.427 1.00 98.62 121 MET A CA 1
ATOM 940 C C . MET A 1 121 ? -3.868 -2.584 -7.805 1.00 98.62 121 MET A C 1
ATOM 942 O O . MET A 1 121 ? -3.400 -3.282 -8.704 1.00 98.62 121 MET A O 1
ATOM 946 N N . ASP A 1 122 ? -4.079 -1.277 -7.966 1.00 98.56 122 ASP A N 1
ATOM 947 C CA . ASP A 1 122 ? -3.763 -0.567 -9.212 1.00 98.56 122 ASP A CA 1
ATOM 948 C C . ASP A 1 122 ? -2.255 -0.548 -9.496 1.00 98.56 122 ASP A C 1
ATOM 950 O O . ASP A 1 122 ? -1.837 -0.816 -10.624 1.00 98.56 122 ASP A O 1
ATOM 954 N N . ALA A 1 123 ? -1.425 -0.321 -8.472 1.00 98.25 123 ALA A N 1
ATOM 955 C CA . ALA A 1 123 ? 0.031 -0.422 -8.568 1.00 98.25 123 ALA A CA 1
ATOM 956 C C . ALA A 1 123 ? 0.460 -1.827 -9.017 1.00 98.25 123 ALA A C 1
ATOM 958 O O . ALA A 1 123 ? 1.226 -1.967 -9.968 1.00 98.25 123 ALA A O 1
ATOM 959 N N . MET A 1 124 ? -0.106 -2.870 -8.401 1.00 97.62 124 MET A N 1
ATOM 960 C CA . MET A 1 124 ? 0.143 -4.261 -8.782 1.00 97.62 124 MET A CA 1
ATOM 961 C C . MET A 1 124 ? -0.199 -4.510 -10.259 1.00 97.62 124 MET A C 1
ATOM 963 O O . MET A 1 124 ? 0.624 -5.045 -11.003 1.00 97.62 124 MET A O 1
ATOM 967 N N . HIS A 1 125 ? -1.390 -4.108 -10.709 1.00 96.88 125 HIS A N 1
ATOM 968 C CA . HIS A 1 125 ? -1.813 -4.288 -12.100 1.00 96.88 125 HIS A CA 1
ATOM 969 C C . HIS A 1 125 ? -0.956 -3.489 -13.086 1.00 96.88 125 HIS A C 1
ATOM 971 O O . HIS A 1 125 ? -0.659 -3.983 -14.176 1.00 96.88 125 HIS A O 1
ATOM 977 N N . ALA A 1 126 ? -0.548 -2.273 -12.724 1.00 96.31 126 ALA A N 1
ATOM 978 C CA . ALA A 1 126 ? 0.355 -1.465 -13.533 1.00 96.31 126 ALA A CA 1
ATOM 979 C C . ALA A 1 126 ? 1.727 -2.144 -13.663 1.00 96.31 126 ALA A C 1
ATOM 981 O O . ALA A 1 126 ? 2.196 -2.354 -14.780 1.00 96.31 126 ALA A O 1
ATOM 982 N N . ALA A 1 127 ? 2.323 -2.592 -12.554 1.00 94.88 127 ALA A N 1
ATOM 983 C CA . ALA A 1 127 ? 3.595 -3.313 -12.560 1.00 94.88 127 ALA A CA 1
ATOM 984 C C . ALA A 1 127 ? 3.535 -4.624 -13.364 1.00 94.88 127 ALA A C 1
ATOM 986 O O . ALA A 1 127 ? 4.500 -4.970 -14.038 1.00 94.88 127 ALA A O 1
ATOM 987 N N . GLN A 1 128 ? 2.400 -5.336 -13.353 1.00 93.25 128 GLN A N 1
ATOM 988 C CA . GLN A 1 128 ? 2.190 -6.538 -14.174 1.00 93.25 128 GLN A CA 1
ATOM 989 C C . GLN A 1 128 ? 2.135 -6.252 -15.679 1.00 93.25 128 GLN A C 1
ATOM 991 O O . GLN A 1 128 ? 2.349 -7.166 -16.479 1.00 93.25 128 GLN A O 1
ATOM 996 N N . LYS A 1 129 ? 1.745 -5.036 -16.072 1.00 91.94 129 LYS A N 1
ATOM 997 C CA . LYS A 1 129 ? 1.691 -4.598 -17.473 1.00 91.94 129 LYS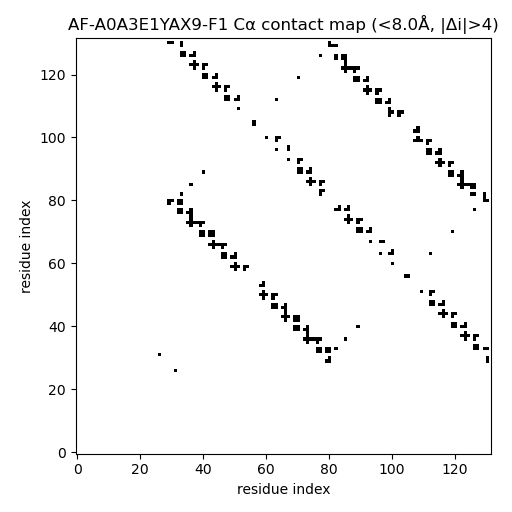 A CA 1
ATOM 998 C C . LYS A 1 129 ? 3.008 -3.968 -17.926 1.00 91.94 129 LYS A C 1
ATOM 1000 O O . LYS A 1 129 ? 3.289 -3.986 -19.117 1.00 91.94 129 LYS A O 1
ATOM 1005 N N . CYS A 1 130 ? 3.810 -3.451 -16.999 1.00 86.12 130 CYS A N 1
ATOM 1006 C CA . CYS A 1 130 ? 5.148 -2.949 -17.284 1.00 86.12 130 CYS A CA 1
ATOM 1007 C C . CYS A 1 130 ? 6.124 -4.088 -17.612 1.00 86.12 130 CYS A C 1
ATOM 1009 O O . CYS A 1 130 ? 6.190 -5.088 -16.894 1.00 86.12 130 CYS A O 1
ATOM 1011 N N . ASN A 1 131 ? 6.910 -3.907 -18.677 1.00 66.81 131 ASN A N 1
ATOM 1012 C CA . ASN A 1 131 ? 7.837 -4.903 -19.237 1.00 66.81 131 ASN A CA 1
ATOM 1013 C C . ASN A 1 131 ? 7.171 -6.221 -19.680 1.00 66.81 131 ASN A C 1
ATOM 1015 O O . ASN A 1 131 ? 7.761 -7.294 -19.543 1.00 66.81 131 ASN A O 1
ATOM 1019 N N . LYS A 1 132 ? 5.941 -6.136 -20.202 1.00 61.03 132 LYS A N 1
ATOM 1020 C CA . LYS A 1 132 ? 5.369 -7.158 -21.089 1.00 61.03 132 LYS A CA 1
ATOM 1021 C C . LYS A 1 132 ? 5.626 -6.816 -22.547 1.00 61.03 132 LYS A C 1
ATOM 1023 O O . LYS A 1 132 ? 5.600 -5.608 -22.862 1.00 61.03 132 LYS A O 1
#

pLDDT: mean 86.05, std 18.85, range [47.09, 98.88]

Radius of gyration: 24.16 Å; Cα contacts (8 Å, |Δi|>4): 185; chains: 1; bounding box: 40×69×53 Å

Foldseek 3Di:
DDPVVVVVVVVVVVVVVVPPPPPPPPQDPLSVLLVLLLVLLVQLLVLLVVLLVDPDPVSNLVSLVRSLVSLVSSLVSCVSNVQVQLNVLSVQLNVLSVVLNVDPDSVSNNVSSVSSSVSSVRSNVSSVVRPD

Nearest PDB structures (foldseek):
  6dg6-assembly6_F  TM=8.082E-01  e=1.921E-01  synthetic construct
  6dg6-assembly4_D  TM=8.299E-01  e=6.282E-01  synthetic construct
  8dz8-assembly3_C  TM=6.337E-01  e=8.041E-01  synthetic construct
  9iya-assembly1_A  TM=5.892E-01  e=1.528E+00  Homo sapiens
  7c61-assembly1_A  TM=6.109E-01  e=2.630E+00  Homo sapiens

Secondary structure (DSSP, 8-state):
--THHHHHHHHHHHHHGGGGS-------HHHHHHHHHHHHHHHHHHHHHHHHT-SSHHHHHHHHHHHHHHHHHHHHHHHHTT-HHHHHHHHHHHHHHHHHHT-SSHHHHHHHHHHHHHHHHHHHHHHHHTT-

Solvent-accessible surface area (backbone atoms only — not comparable to full-atom values): 6419 Å² total; per-residue (Å²): 138,62,71,69,61,59,60,55,52,55,58,61,59,56,66,63,68,66,72,74,79,73,77,69,80,75,71,49,76,48,50,52,26,20,51,46,14,23,52,24,12,48,53,14,22,54,26,21,51,50,24,54,68,44,92,44,66,72,60,17,46,57,27,36,55,55,17,43,58,28,18,48,51,13,23,55,24,14,56,69,38,72,25,66,67,16,21,52,28,16,51,51,17,36,55,36,35,53,54,25,64,70,42,91,43,66,80,61,18,38,63,32,25,48,51,18,21,52,27,16,49,50,15,19,56,39,23,67,57,44,90,109

Sequence (132 aa):
MTIKKILLLSIVLLSIGISVFAFRKYKTPAEMKCAKAVTYSEMAYVQFKKAYRANSEEVAQRLIKKGLDQIKEASVYAVQCECTTSETYALTAYTIARKASEAATMDELKPQIKKAMDLSMDAMHAAQKCNK